Protein AF-A0A2D7H7M1-F1 (afdb_monomer_lite)

Structure (mmCIF, N/CA/C/O backbone):
data_AF-A0A2D7H7M1-F1
#
_entry.id   AF-A0A2D7H7M1-F1
#
loop_
_atom_site.group_PDB
_atom_site.id
_atom_site.type_symbol
_atom_site.label_atom_id
_atom_site.label_alt_id
_atom_site.label_comp_id
_atom_site.label_asym_id
_atom_site.label_entity_id
_atom_site.label_seq_id
_atom_site.pdbx_PDB_ins_code
_atom_site.Cartn_x
_atom_site.Cartn_y
_atom_site.Cartn_z
_atom_site.occupancy
_atom_site.B_iso_or_equiv
_atom_site.auth_seq_id
_atom_site.auth_comp_id
_atom_site.auth_asym_id
_atom_site.auth_atom_id
_atom_site.pdbx_PDB_model_num
ATOM 1 N N . MET A 1 1 ? 9.040 -22.137 15.506 1.00 62.59 1 MET A N 1
ATOM 2 C CA . MET A 1 1 ? 8.730 -22.657 14.155 1.00 62.59 1 MET A CA 1
ATOM 3 C C . MET A 1 1 ? 9.465 -21.779 13.147 1.00 62.59 1 MET A C 1
ATOM 5 O O . MET A 1 1 ? 9.230 -20.580 13.182 1.00 62.59 1 MET A O 1
ATOM 9 N N . LEU A 1 2 ? 10.394 -22.302 12.330 1.00 68.44 2 LEU A N 1
ATOM 10 C CA . LEU A 1 2 ? 11.031 -21.476 11.290 1.00 68.44 2 LEU A CA 1
ATOM 11 C C . LEU A 1 2 ? 10.052 -21.280 10.117 1.00 68.44 2 LEU A C 1
ATOM 13 O O . LEU A 1 2 ? 9.519 -22.282 9.629 1.00 68.44 2 LEU A O 1
ATOM 17 N N . PRO A 1 3 ? 9.805 -20.039 9.658 1.00 77.06 3 PRO A N 1
ATOM 18 C CA . PRO A 1 3 ? 8.967 -19.795 8.493 1.00 77.06 3 PRO A CA 1
ATOM 19 C C . PRO A 1 3 ? 9.596 -20.451 7.257 1.00 77.06 3 PRO A C 1
ATOM 21 O O . PRO A 1 3 ? 10.729 -20.159 6.876 1.00 77.06 3 PRO A O 1
ATOM 24 N N . ARG A 1 4 ? 8.866 -21.387 6.645 1.00 82.88 4 ARG A N 1
ATOM 25 C CA . ARG A 1 4 ? 9.298 -22.117 5.448 1.00 82.88 4 ARG A CA 1
ATOM 26 C C . ARG A 1 4 ? 8.900 -21.332 4.203 1.00 82.88 4 ARG A C 1
ATOM 28 O O . ARG A 1 4 ? 7.858 -21.596 3.611 1.00 82.88 4 ARG A O 1
ATOM 35 N N . PHE A 1 5 ? 9.718 -20.365 3.804 1.00 82.69 5 PHE A N 1
ATOM 36 C CA . PHE A 1 5 ? 9.539 -19.715 2.508 1.00 82.69 5 PHE A CA 1
ATOM 37 C C . PHE A 1 5 ? 10.025 -20.648 1.394 1.00 82.69 5 PHE A C 1
ATOM 39 O O . PHE A 1 5 ? 11.163 -21.113 1.405 1.00 82.69 5 PHE A O 1
ATOM 46 N N . SER A 1 6 ? 9.152 -20.948 0.430 1.00 89.81 6 SER A N 1
ATOM 47 C CA . SER A 1 6 ? 9.543 -21.692 -0.770 1.00 89.81 6 SER A CA 1
ATOM 48 C C . SER A 1 6 ? 10.424 -20.816 -1.661 1.00 89.81 6 SER A C 1
ATOM 50 O O . SER A 1 6 ? 10.149 -19.629 -1.828 1.00 89.81 6 SER A O 1
ATOM 52 N N . PHE A 1 7 ? 11.423 -21.404 -2.320 1.00 90.69 7 PHE A N 1
ATOM 53 C CA . PHE A 1 7 ? 12.223 -20.708 -3.335 1.00 90.69 7 PHE A CA 1
ATOM 54 C C . PHE A 1 7 ? 11.350 -20.056 -4.422 1.00 90.69 7 PHE A C 1
ATOM 56 O O . PHE A 1 7 ? 11.626 -18.949 -4.872 1.00 90.69 7 PHE A O 1
ATOM 63 N N . ARG A 1 8 ? 10.234 -20.703 -4.783 1.00 92.88 8 ARG A N 1
ATOM 64 C CA . ARG A 1 8 ? 9.269 -20.189 -5.769 1.00 92.88 8 ARG A CA 1
ATOM 65 C C . ARG A 1 8 ? 8.613 -18.888 -5.304 1.00 92.88 8 ARG A C 1
ATOM 67 O O . ARG A 1 8 ? 8.387 -17.998 -6.114 1.00 92.88 8 ARG A O 1
ATOM 74 N N . PHE A 1 9 ? 8.335 -18.780 -4.004 1.00 93.44 9 PHE A N 1
ATOM 75 C CA . PHE A 1 9 ? 7.781 -17.569 -3.405 1.00 93.44 9 PHE A CA 1
ATOM 76 C C . PHE A 1 9 ? 8.796 -16.428 -3.461 1.00 93.44 9 PHE A C 1
ATOM 78 O O . PHE A 1 9 ? 8.465 -15.349 -3.941 1.00 93.44 9 PHE A O 1
ATOM 85 N N . LEU A 1 10 ? 10.041 -16.687 -3.046 1.00 93.38 10 LEU A N 1
ATOM 86 C CA . LEU A 1 10 ? 11.098 -15.679 -3.083 1.00 93.38 10 LEU A CA 1
ATOM 87 C C . LEU A 1 10 ? 11.337 -15.181 -4.515 1.00 93.38 10 LEU A C 1
ATOM 89 O O . LEU A 1 10 ? 11.338 -13.978 -4.748 1.00 93.38 10 LEU A O 1
ATOM 93 N N . PHE A 1 11 ? 11.446 -16.101 -5.480 1.00 94.94 11 PHE A N 1
ATOM 94 C CA . PHE A 1 11 ? 11.589 -15.755 -6.892 1.00 94.94 11 PHE A CA 1
ATOM 95 C C . PHE A 1 11 ? 10.418 -14.905 -7.397 1.00 94.94 11 PHE A C 1
ATOM 97 O O . PHE A 1 11 ? 10.643 -13.884 -8.038 1.00 94.94 11 PHE A O 1
ATOM 104 N N . GLY A 1 12 ? 9.177 -15.289 -7.079 1.00 96.38 12 GLY A N 1
ATOM 105 C CA . GLY A 1 12 ? 7.990 -14.536 -7.481 1.00 96.38 12 GLY A CA 1
ATOM 106 C C . GLY A 1 12 ? 7.987 -13.109 -6.934 1.00 96.38 12 GLY A C 1
ATOM 107 O O . GLY A 1 12 ? 7.762 -12.165 -7.686 1.00 96.38 12 GLY A O 1
ATOM 108 N N . VAL A 1 13 ? 8.309 -12.939 -5.649 1.00 95.69 13 VAL A N 1
ATOM 109 C CA . VAL A 1 13 ? 8.402 -11.616 -5.016 1.00 95.69 13 VAL A CA 1
ATOM 110 C C . VAL A 1 13 ? 9.495 -10.777 -5.678 1.00 95.69 13 VAL A C 1
ATOM 112 O O . VAL A 1 13 ? 9.235 -9.652 -6.102 1.00 95.69 13 VAL A O 1
ATOM 115 N N . THR A 1 14 ? 10.702 -11.324 -5.827 1.00 96.31 14 THR A N 1
ATOM 116 C CA . THR A 1 14 ? 11.817 -10.613 -6.465 1.00 96.31 14 THR A CA 1
ATOM 117 C C . THR A 1 14 ? 11.501 -10.240 -7.911 1.00 96.31 14 THR A C 1
ATOM 119 O O . THR A 1 14 ? 11.795 -9.123 -8.326 1.00 96.31 14 THR A O 1
ATOM 122 N N . PHE A 1 15 ? 10.864 -11.132 -8.669 1.00 97.06 15 PHE A N 1
ATOM 123 C CA . PHE A 1 15 ? 10.475 -10.875 -10.052 1.00 97.06 15 PHE A CA 1
ATOM 124 C C . PHE A 1 15 ? 9.476 -9.717 -10.164 1.00 97.06 15 PHE A C 1
ATOM 126 O O . PHE A 1 15 ? 9.655 -8.831 -10.996 1.00 97.06 15 PHE A O 1
ATOM 133 N N . VAL A 1 16 ? 8.468 -9.668 -9.287 1.00 96.56 16 VAL A N 1
ATOM 134 C CA . VAL A 1 16 ? 7.508 -8.554 -9.244 1.00 96.56 16 VAL A CA 1
ATOM 135 C C . VAL A 1 16 ? 8.214 -7.230 -8.945 1.00 96.56 16 VAL A C 1
ATOM 137 O O . VAL A 1 16 ? 7.974 -6.240 -9.636 1.00 96.56 16 VAL A O 1
ATOM 140 N N . PHE A 1 17 ? 9.128 -7.201 -7.970 1.00 96.56 17 PHE A N 1
ATOM 141 C CA . PHE A 1 17 ? 9.901 -5.991 -7.673 1.00 96.56 17 PHE A CA 1
ATOM 142 C C . PHE A 1 17 ? 10.826 -5.580 -8.821 1.00 96.56 17 PHE A C 1
ATOM 144 O O . PHE A 1 17 ? 10.949 -4.388 -9.099 1.00 96.56 17 PHE A O 1
ATOM 151 N N . ALA A 1 18 ? 11.432 -6.540 -9.521 1.00 97.38 18 ALA A N 1
ATOM 152 C CA . ALA A 1 18 ? 12.248 -6.261 -10.697 1.00 97.38 18 ALA A CA 1
ATOM 153 C C . ALA A 1 18 ? 11.416 -5.629 -11.825 1.00 97.38 18 ALA A C 1
ATOM 155 O O . ALA A 1 18 ? 11.852 -4.649 -12.426 1.00 97.38 18 ALA A O 1
ATOM 156 N N . LEU A 1 19 ? 10.197 -6.127 -12.068 1.00 96.44 19 LEU A N 1
ATOM 157 C CA . LEU A 1 19 ? 9.273 -5.538 -13.042 1.00 96.44 19 LEU A CA 1
ATOM 158 C C . LEU A 1 19 ? 8.862 -4.114 -12.662 1.00 96.44 19 LEU A C 1
ATOM 160 O O . LEU A 1 19 ? 8.878 -3.226 -13.512 1.00 96.44 19 LEU A O 1
ATOM 164 N N . LEU A 1 20 ? 8.537 -3.876 -11.389 1.00 95.19 20 LEU A N 1
ATOM 165 C CA . LEU A 1 20 ? 8.228 -2.531 -10.902 1.00 95.19 20 LEU A CA 1
ATOM 166 C C . LEU A 1 20 ? 9.423 -1.587 -11.074 1.00 95.19 20 LEU A C 1
ATOM 168 O O . LEU A 1 20 ? 9.252 -0.481 -11.581 1.00 95.19 20 LEU A O 1
ATOM 172 N N . GLY A 1 21 ? 10.632 -2.033 -10.722 1.00 95.94 21 GLY A N 1
ATOM 173 C CA . GLY A 1 21 ? 11.861 -1.262 -10.915 1.00 95.94 21 GLY A CA 1
ATOM 174 C C . GLY A 1 21 ? 12.115 -0.921 -12.385 1.00 95.94 21 GLY A C 1
ATOM 175 O O . GLY A 1 21 ? 12.387 0.233 -12.712 1.00 95.94 21 GLY A O 1
ATOM 176 N N . ALA A 1 22 ? 11.938 -1.893 -13.284 1.00 96.19 22 ALA A N 1
ATOM 177 C CA . ALA A 1 22 ? 12.048 -1.675 -14.723 1.00 96.19 22 ALA A CA 1
ATOM 178 C C . ALA A 1 22 ? 11.006 -0.664 -15.235 1.00 96.19 22 ALA A C 1
ATOM 180 O O . ALA A 1 22 ? 11.326 0.194 -16.056 1.00 96.19 22 ALA A O 1
ATOM 181 N N . MET A 1 23 ? 9.773 -0.714 -14.721 1.00 95.50 23 MET A N 1
ATOM 182 C CA . MET A 1 23 ? 8.711 0.221 -15.097 1.00 95.50 23 MET A CA 1
ATOM 183 C C . MET A 1 23 ? 8.998 1.645 -14.607 1.00 95.50 23 MET A C 1
ATOM 185 O O . MET A 1 23 ? 8.797 2.603 -15.350 1.00 95.50 23 MET A O 1
ATOM 189 N N . VAL A 1 24 ? 9.534 1.791 -13.392 1.00 96.44 24 VAL A N 1
ATOM 190 C CA . VAL A 1 24 ? 10.016 3.076 -12.860 1.00 96.44 24 VAL A CA 1
ATOM 191 C C . VAL A 1 24 ? 11.141 3.634 -13.726 1.00 96.44 24 VAL A C 1
ATOM 193 O O . VAL A 1 24 ? 11.098 4.800 -14.113 1.00 96.44 24 VAL A O 1
ATOM 196 N N . GLN A 1 25 ? 12.114 2.806 -14.104 1.00 97.38 25 GLN A N 1
ATOM 1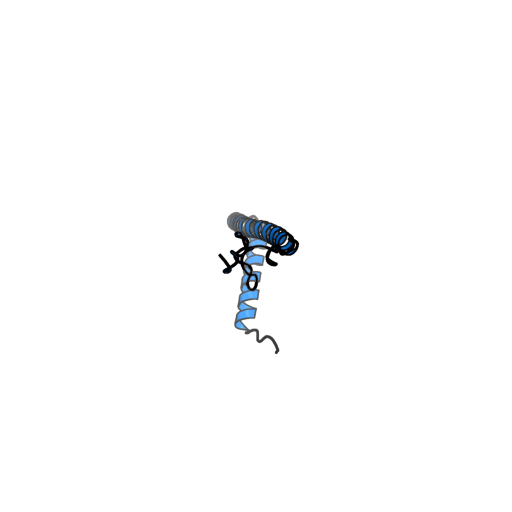97 C CA . GLN A 1 25 ? 13.196 3.232 -14.988 1.00 97.38 25 GLN A CA 1
ATOM 198 C C . GLN A 1 25 ? 12.682 3.656 -16.373 1.00 97.38 25 GLN A C 1
ATOM 200 O O . GLN A 1 25 ? 13.118 4.677 -16.903 1.00 97.38 25 GLN A O 1
ATOM 205 N N . ALA A 1 26 ? 11.716 2.929 -16.944 1.00 96.12 26 ALA A N 1
ATOM 206 C CA . ALA A 1 26 ? 11.069 3.315 -18.196 1.00 96.12 26 ALA A CA 1
ATOM 207 C C . ALA A 1 26 ? 10.310 4.648 -18.065 1.00 96.12 26 ALA A C 1
ATOM 209 O O . ALA A 1 26 ? 10.365 5.491 -18.958 1.00 96.12 26 ALA A O 1
ATOM 210 N N . ALA A 1 27 ? 9.650 4.896 -16.937 1.00 95.81 27 ALA A N 1
ATOM 211 C CA . ALA A 1 27 ? 9.002 6.178 -16.695 1.00 95.81 27 ALA A CA 1
ATOM 212 C C . ALA A 1 27 ? 10.013 7.336 -16.634 1.00 95.81 27 ALA A C 1
ATOM 214 O O . ALA A 1 27 ? 9.781 8.370 -17.257 1.00 95.81 27 ALA A O 1
ATOM 215 N N . TYR A 1 28 ? 11.164 7.145 -15.976 1.00 95.56 28 TYR A N 1
ATOM 216 C CA . TYR A 1 28 ? 12.252 8.133 -15.977 1.00 95.56 28 TYR A CA 1
ATOM 217 C C . TYR A 1 28 ? 12.829 8.390 -17.372 1.00 95.56 28 TYR A C 1
ATOM 219 O O . TYR A 1 28 ? 13.217 9.515 -17.674 1.00 95.56 28 TYR A O 1
ATOM 227 N N . ALA A 1 29 ? 12.846 7.376 -18.236 1.00 96.31 29 ALA A N 1
ATOM 228 C CA . ALA A 1 29 ? 13.242 7.519 -19.635 1.00 96.31 29 ALA A CA 1
ATOM 229 C C . ALA A 1 29 ? 12.167 8.195 -20.518 1.00 96.31 29 ALA A C 1
ATOM 231 O O . ALA A 1 29 ? 12.386 8.369 -21.714 1.00 96.31 29 ALA A O 1
ATOM 232 N N . GLY A 1 30 ? 11.018 8.587 -19.954 1.00 94.19 30 GLY A N 1
ATOM 233 C CA . GLY A 1 30 ? 9.975 9.344 -20.650 1.00 94.19 30 GLY A CA 1
ATOM 234 C C . GLY A 1 30 ? 8.935 8.493 -21.382 1.00 94.19 30 GLY A C 1
ATOM 235 O O . GLY A 1 30 ? 8.123 9.033 -22.134 1.00 94.19 30 GLY A O 1
ATOM 236 N N . TYR A 1 31 ? 8.911 7.173 -21.172 1.00 96.50 31 TYR A N 1
ATOM 237 C CA . TYR A 1 31 ? 7.891 6.317 -21.779 1.00 96.50 31 TYR A CA 1
ATOM 238 C C . TYR A 1 31 ? 6.514 6.599 -21.161 1.00 96.50 31 TYR A C 1
ATOM 240 O O . TYR A 1 31 ? 6.237 6.226 -20.020 1.00 96.50 31 TYR A O 1
ATOM 248 N N . ILE A 1 32 ? 5.626 7.215 -21.948 1.00 95.69 32 ILE A N 1
ATOM 249 C CA . ILE A 1 32 ? 4.298 7.675 -21.502 1.00 95.69 32 ILE A CA 1
ATOM 250 C C . ILE A 1 32 ? 3.483 6.537 -20.879 1.00 95.69 32 ILE A C 1
ATOM 252 O O . ILE A 1 32 ? 2.907 6.711 -19.811 1.00 95.69 32 ILE A O 1
ATOM 256 N N . ILE A 1 33 ? 3.490 5.351 -21.493 1.00 95.19 33 ILE A N 1
ATOM 257 C CA . ILE A 1 33 ? 2.743 4.185 -20.995 1.00 95.19 33 ILE A CA 1
ATOM 258 C C . ILE A 1 33 ? 3.200 3.797 -19.579 1.00 95.19 33 ILE A C 1
ATOM 260 O O . ILE A 1 33 ? 2.367 3.528 -18.714 1.00 95.19 33 ILE A O 1
ATOM 264 N N . ALA A 1 34 ? 4.511 3.807 -19.319 1.00 94.06 34 ALA A N 1
ATOM 265 C CA . ALA A 1 34 ? 5.055 3.472 -18.005 1.00 94.06 34 ALA A CA 1
ATOM 266 C C . ALA A 1 34 ? 4.650 4.511 -16.948 1.00 94.06 34 ALA A C 1
ATOM 268 O O . ALA A 1 34 ? 4.237 4.142 -15.849 1.00 94.06 34 ALA A O 1
ATOM 269 N N . ILE A 1 35 ? 4.691 5.800 -17.303 1.00 96.38 35 ILE A N 1
ATOM 270 C CA . ILE A 1 35 ? 4.243 6.898 -16.435 1.00 96.38 35 ILE A CA 1
ATOM 271 C C . ILE A 1 35 ? 2.756 6.739 -16.097 1.00 96.38 35 ILE A C 1
ATOM 273 O O . ILE A 1 35 ? 2.381 6.800 -14.927 1.00 96.38 35 ILE A O 1
ATOM 277 N N . SER A 1 36 ? 1.905 6.497 -17.100 1.00 96.88 36 SER A N 1
ATOM 278 C CA . SER A 1 36 ? 0.462 6.330 -16.904 1.00 96.88 36 SER A CA 1
ATOM 279 C C . SER A 1 36 ? 0.136 5.143 -15.998 1.00 96.88 36 SER A C 1
ATOM 281 O O . SER A 1 36 ? -0.684 5.276 -15.090 1.00 96.88 36 SER A O 1
ATOM 283 N N . LEU A 1 37 ? 0.802 4.001 -16.195 1.00 96.00 37 LEU A N 1
ATOM 284 C CA . LEU A 1 37 ? 0.606 2.821 -15.353 1.00 96.00 37 LEU A CA 1
ATOM 285 C C . LEU A 1 37 ? 1.064 3.062 -13.908 1.00 96.00 37 LEU A C 1
ATOM 287 O O . LEU A 1 37 ? 0.361 2.667 -12.979 1.00 96.00 37 LEU A O 1
ATOM 291 N N . LEU A 1 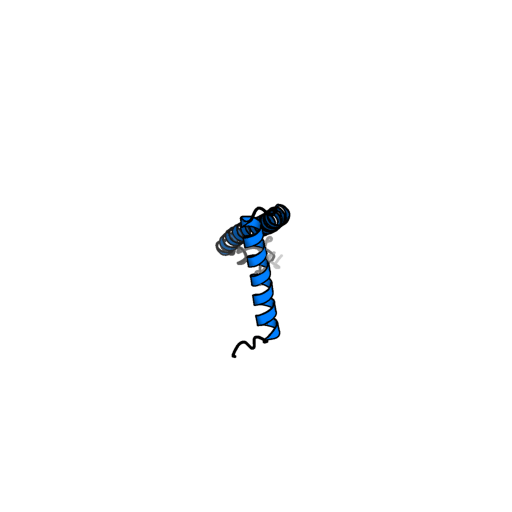38 ? 2.197 3.741 -13.697 1.00 96.38 38 LEU A N 1
ATOM 292 C CA . LEU A 1 38 ? 2.658 4.096 -12.350 1.00 96.38 38 LEU A CA 1
ATOM 293 C C . LEU A 1 38 ? 1.708 5.071 -11.659 1.00 96.38 38 LEU A C 1
ATOM 295 O O . LEU A 1 38 ? 1.420 4.891 -10.480 1.00 96.38 38 LEU A O 1
ATOM 299 N N . MET A 1 39 ? 1.185 6.064 -12.380 1.00 96.75 39 MET A N 1
ATOM 300 C CA . MET A 1 39 ? 0.201 7.003 -11.835 1.00 96.75 39 MET A CA 1
ATOM 301 C C . MET A 1 39 ? -1.108 6.305 -11.463 1.00 96.75 39 MET A C 1
ATOM 303 O O . MET A 1 39 ? -1.660 6.575 -10.400 1.00 96.75 39 MET A O 1
ATOM 307 N N . MET A 1 40 ? -1.583 5.374 -12.295 1.00 97.31 40 MET A N 1
ATOM 308 C CA . MET A 1 40 ? -2.770 4.569 -11.999 1.00 97.31 40 MET A CA 1
ATOM 309 C C . MET A 1 40 ? -2.562 3.684 -10.763 1.00 97.31 40 MET A C 1
ATOM 311 O O . MET 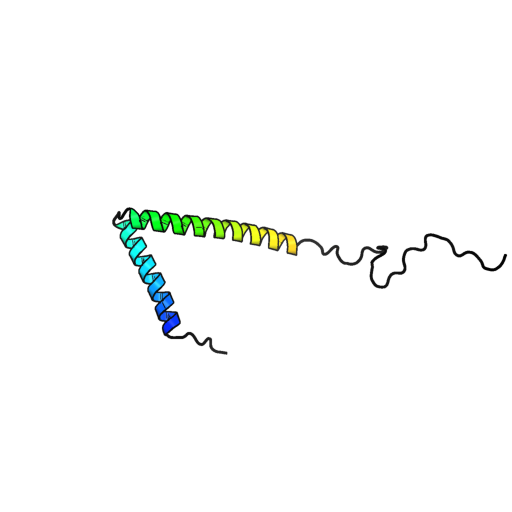A 1 40 ? -3.398 3.667 -9.865 1.00 97.31 40 MET A O 1
ATOM 315 N N . LEU A 1 41 ? -1.442 2.959 -10.685 1.00 95.94 41 LEU A N 1
ATOM 316 C CA . LEU A 1 41 ? -1.137 2.113 -9.527 1.00 95.94 41 LEU A CA 1
ATOM 317 C C . LEU A 1 41 ? -0.946 2.949 -8.257 1.00 95.94 41 LEU A C 1
ATOM 319 O O . LEU A 1 41 ? -1.464 2.596 -7.199 1.00 95.94 41 LEU A O 1
ATOM 323 N N . GLY A 1 42 ? -0.237 4.072 -8.372 1.00 96.56 42 GLY A N 1
ATOM 324 C CA . GLY A 1 42 ? -0.002 5.010 -7.283 1.00 96.56 42 GLY A CA 1
ATOM 325 C C . GLY A 1 42 ? -1.293 5.627 -6.753 1.00 96.56 42 GLY A C 1
ATOM 326 O O . GLY A 1 42 ? -1.467 5.702 -5.537 1.00 96.56 42 GLY A O 1
ATOM 327 N N . SER A 1 43 ? -2.227 6.019 -7.624 1.00 97.75 43 SER A N 1
ATOM 328 C CA . SER A 1 43 ? -3.511 6.597 -7.207 1.00 97.75 43 SER A CA 1
ATOM 329 C C . SER A 1 43 ? -4.401 5.576 -6.498 1.00 97.75 43 SER A C 1
ATOM 331 O O . SER A 1 43 ? -4.926 5.873 -5.424 1.00 97.75 43 SER A O 1
ATOM 333 N N . VAL A 1 44 ? -4.498 4.351 -7.025 1.00 98.00 44 VAL A N 1
ATOM 334 C CA . VAL A 1 44 ? -5.235 3.250 -6.386 1.00 98.00 44 VAL A CA 1
ATOM 335 C C . VAL A 1 44 ? -4.636 2.924 -5.018 1.00 98.00 44 VAL A C 1
ATOM 337 O O . VAL A 1 44 ? -5.362 2.858 -4.027 1.00 98.00 44 VAL A O 1
ATOM 340 N N . LEU A 1 45 ? -3.310 2.777 -4.934 1.00 97.62 45 LEU A N 1
ATOM 341 C CA . LEU A 1 45 ? -2.626 2.514 -3.667 1.00 97.62 45 LEU A CA 1
ATOM 342 C C . LEU A 1 45 ? -2.854 3.647 -2.658 1.00 97.62 45 LEU A C 1
ATOM 344 O O . LEU A 1 45 ? 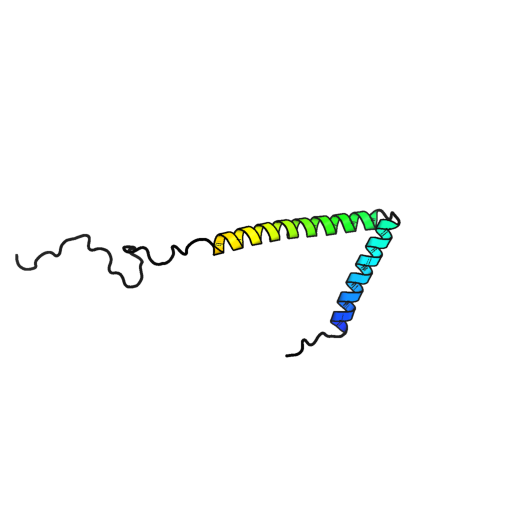-3.126 3.381 -1.490 1.00 97.62 45 LEU A O 1
ATOM 348 N N . SER A 1 46 ? -2.789 4.901 -3.111 1.00 98.06 46 SER A N 1
ATOM 349 C CA . SER A 1 46 ? -2.999 6.077 -2.260 1.00 98.06 46 SER A CA 1
ATOM 350 C C . SER A 1 46 ? -4.423 6.132 -1.714 1.00 98.06 46 SER A C 1
ATOM 352 O O . SER A 1 46 ? -4.610 6.422 -0.536 1.00 98.06 46 SER A O 1
ATOM 354 N N . PHE A 1 47 ? -5.427 5.800 -2.531 1.00 98.25 47 PHE A N 1
ATOM 355 C CA . PHE A 1 47 ? -6.820 5.719 -2.093 1.00 98.25 47 PHE A CA 1
ATOM 356 C C . PHE A 1 47 ? -6.995 4.711 -0.949 1.00 98.25 47 PHE A C 1
ATOM 358 O O . PHE A 1 47 ? -7.551 5.051 0.099 1.00 98.25 47 PHE A O 1
ATOM 365 N N . PHE A 1 48 ? -6.465 3.494 -1.109 1.00 98.12 48 PHE A N 1
ATOM 366 C CA . PHE A 1 48 ? -6.521 2.480 -0.056 1.00 98.12 48 PHE A CA 1
ATOM 367 C C . PHE A 1 48 ? -5.718 2.874 1.180 1.00 98.12 48 PHE A C 1
ATOM 369 O O . PHE A 1 48 ? -6.183 2.645 2.293 1.00 98.12 48 PHE A O 1
ATOM 376 N N . LEU A 1 49 ? -4.547 3.491 1.006 1.00 98.38 49 LEU A N 1
ATOM 377 C CA . LEU A 1 49 ? -3.727 3.958 2.118 1.00 98.38 49 LEU A CA 1
ATOM 378 C C . LEU A 1 49 ? -4.478 5.001 2.951 1.00 98.38 49 LEU A C 1
ATOM 380 O O . LEU A 1 49 ? -4.570 4.859 4.166 1.00 98.38 49 LEU A O 1
ATOM 384 N N . VAL A 1 50 ? -5.070 6.009 2.308 1.00 98.44 50 VAL A N 1
ATOM 385 C CA . VAL A 1 50 ? -5.865 7.041 2.988 1.00 98.44 50 VAL A CA 1
ATOM 386 C C . VAL A 1 50 ? -7.066 6.418 3.700 1.00 98.44 50 VAL A C 1
ATOM 388 O O . VAL A 1 50 ? -7.281 6.686 4.882 1.00 98.44 50 VAL A O 1
ATOM 391 N N . GLY A 1 51 ? -7.813 5.539 3.024 1.00 98.25 51 GLY A N 1
ATOM 392 C CA . GLY A 1 51 ? -8.937 4.824 3.631 1.00 98.25 51 GLY A CA 1
ATOM 393 C C . GLY A 1 51 ? -8.524 3.979 4.841 1.00 98.25 51 GLY A C 1
ATOM 394 O O . GLY A 1 51 ? -9.195 4.002 5.871 1.00 98.25 51 GLY A O 1
ATOM 395 N N . TYR A 1 52 ? -7.386 3.289 4.754 1.00 98.12 52 TYR A N 1
ATOM 396 C CA . TYR A 1 52 ? -6.826 2.501 5.848 1.00 98.12 52 TYR A CA 1
ATOM 397 C C . TYR A 1 52 ? -6.414 3.373 7.040 1.00 98.12 52 TYR A C 1
ATOM 399 O O . TYR A 1 52 ? -6.701 3.019 8.182 1.00 98.12 52 TYR A O 1
ATOM 407 N N . LEU A 1 53 ? -5.808 4.539 6.802 1.00 98.44 53 LEU A N 1
ATOM 408 C CA . LEU A 1 53 ? -5.478 5.486 7.870 1.00 98.44 53 LEU A CA 1
ATOM 409 C C . LEU A 1 5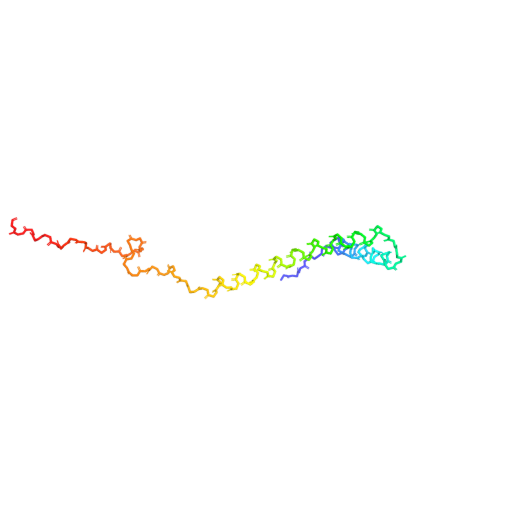3 ? -6.740 6.006 8.569 1.00 98.44 53 LEU A C 1
ATOM 411 O O . LEU A 1 53 ? -6.788 6.023 9.798 1.00 98.44 53 LEU A O 1
ATOM 415 N N . PHE A 1 54 ? -7.784 6.364 7.816 1.00 98.12 54 PHE A N 1
ATOM 416 C CA . PHE A 1 54 ? -9.073 6.741 8.404 1.00 98.12 54 PHE A CA 1
ATOM 417 C C . PHE A 1 54 ? -9.689 5.604 9.216 1.00 98.12 54 PHE A C 1
ATOM 419 O O . PHE A 1 54 ? -10.171 5.835 10.325 1.00 98.12 54 PHE A O 1
ATOM 426 N N . PHE A 1 55 ? -9.643 4.377 8.696 1.00 97.88 55 PHE A N 1
ATOM 427 C CA . PHE A 1 55 ? -10.097 3.200 9.424 1.00 97.88 55 PHE A CA 1
ATOM 428 C C . PHE A 1 55 ? -9.335 3.025 10.742 1.00 97.88 55 PHE A C 1
ATOM 430 O O . PHE A 1 55 ? -9.972 2.847 11.775 1.00 97.88 55 PHE A O 1
ATOM 437 N N . LEU A 1 56 ? -8.003 3.138 10.739 1.00 97.81 56 LEU A N 1
ATOM 438 C CA . LEU A 1 56 ? -7.197 3.044 11.959 1.00 97.81 56 LEU A CA 1
ATOM 439 C C . LEU A 1 56 ? -7.579 4.112 12.985 1.00 97.81 56 LEU A C 1
ATOM 441 O O . LEU A 1 56 ? -7.721 3.794 14.163 1.00 97.81 56 LEU A O 1
ATOM 445 N N . VAL A 1 57 ? -7.798 5.357 12.550 1.00 97.25 57 VAL A N 1
ATOM 446 C CA . VAL A 1 57 ? -8.261 6.435 13.437 1.00 97.25 57 VAL A CA 1
ATOM 447 C C . VAL A 1 57 ? -9.608 6.075 14.064 1.00 97.25 57 VAL A C 1
ATOM 449 O O . VAL A 1 57 ? -9.755 6.152 15.283 1.00 97.25 57 VAL A O 1
ATOM 452 N N . GLN A 1 58 ? -10.580 5.635 13.262 1.00 95.88 58 GLN A N 1
ATOM 453 C CA . GLN A 1 58 ? -11.900 5.251 13.770 1.00 95.88 58 GLN A CA 1
ATOM 454 C C . GLN A 1 58 ? -11.834 4.034 14.692 1.00 95.88 58 GLN A C 1
ATOM 456 O O . GLN A 1 58 ? -12.517 3.991 15.712 1.00 95.88 58 GLN A O 1
ATOM 461 N N . TRP A 1 59 ? -10.984 3.064 14.369 1.00 95.50 59 TRP A N 1
ATOM 462 C CA . TRP A 1 59 ? -10.776 1.870 15.173 1.00 95.50 59 TRP A CA 1
ATOM 463 C C . TRP A 1 59 ? -10.187 2.204 16.548 1.00 95.50 59 TRP A C 1
ATOM 465 O O . TRP A 1 59 ? -10.693 1.726 17.563 1.00 95.50 59 TRP A O 1
ATOM 475 N N . ILE A 1 60 ? -9.192 3.095 16.602 1.00 95.69 60 ILE A N 1
ATOM 476 C CA . ILE A 1 60 ? -8.635 3.604 17.862 1.00 95.69 60 ILE A CA 1
ATOM 477 C C . ILE A 1 60 ? -9.722 4.321 18.670 1.00 95.69 60 ILE A C 1
ATOM 479 O O . ILE A 1 60 ? -9.900 4.035 19.852 1.00 95.69 60 ILE A O 1
ATOM 483 N N . MET A 1 61 ? -10.495 5.209 18.038 1.00 93.06 61 MET A N 1
ATOM 484 C CA . MET A 1 61 ? -11.572 5.939 18.717 1.00 93.06 61 MET A CA 1
ATOM 485 C C . MET A 1 61 ? -12.672 5.009 19.245 1.00 93.06 61 MET A C 1
ATOM 487 O O . MET A 1 61 ? -13.185 5.220 20.343 1.00 93.06 61 MET A O 1
ATOM 491 N N . ALA A 1 62 ? -13.013 3.955 18.502 1.00 89.38 62 ALA A N 1
ATOM 492 C CA . ALA A 1 62 ? -13.950 2.932 18.947 1.00 89.38 62 ALA A CA 1
ATOM 493 C C . ALA A 1 62 ? -13.411 2.149 20.155 1.00 89.38 62 ALA A C 1
ATOM 495 O O . ALA A 1 62 ? -14.169 1.875 21.081 1.00 89.38 62 ALA A O 1
ATOM 496 N N . GLY A 1 63 ? -12.110 1.846 20.183 1.00 88.31 63 GLY A N 1
ATOM 497 C CA . GLY A 1 63 ? -11.461 1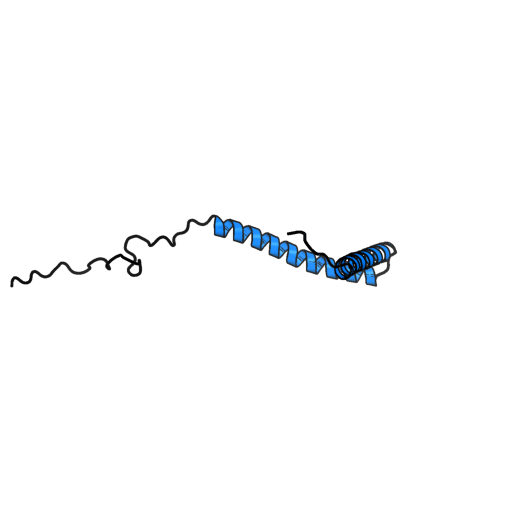.201 21.328 1.00 88.31 63 GLY A CA 1
ATOM 498 C C . GLY A 1 63 ? -11.397 2.080 22.582 1.00 88.31 63 GLY A C 1
ATOM 499 O O . GLY A 1 63 ? -11.432 1.560 23.694 1.00 88.31 63 GLY A O 1
ATOM 500 N N . LEU A 1 64 ? -11.343 3.406 22.420 1.00 87.75 64 LEU A N 1
ATOM 501 C CA . LEU A 1 64 ? -11.354 4.368 23.528 1.00 87.75 64 LEU A CA 1
ATOM 502 C C . LEU A 1 64 ? -12.755 4.636 24.090 1.00 87.75 64 LEU A C 1
ATOM 504 O O . LEU A 1 64 ? -12.879 5.226 25.166 1.00 87.75 64 LEU A O 1
ATOM 508 N N . ARG A 1 65 ? -13.820 4.239 23.383 1.00 80.62 65 ARG A N 1
ATOM 509 C CA . ARG A 1 65 ? -15.187 4.424 23.873 1.00 80.62 65 ARG A CA 1
ATOM 510 C C . ARG A 1 65 ? -15.390 3.560 25.123 1.00 80.62 65 ARG A C 1
ATOM 512 O O . ARG A 1 65 ? -15.209 2.345 25.048 1.00 80.62 65 ARG A O 1
ATOM 519 N N . PRO A 1 66 ? -15.805 4.147 26.262 1.00 72.06 66 PRO A N 1
ATOM 520 C CA . PRO A 1 66 ? -16.170 3.367 27.433 1.00 72.06 66 PRO A CA 1
ATOM 521 C C . PRO A 1 66 ? -17.240 2.349 27.050 1.00 72.06 66 PRO A C 1
ATOM 523 O O . PRO A 1 66 ? -18.237 2.704 26.414 1.00 72.06 66 PRO A O 1
ATOM 526 N N . ARG A 1 67 ? -17.024 1.089 27.428 1.00 66.50 67 ARG A N 1
ATOM 527 C CA . ARG A 1 67 ? -17.955 -0.011 27.181 1.00 66.50 67 ARG A CA 1
ATOM 528 C C . ARG A 1 67 ? -19.222 0.236 28.008 1.00 66.50 67 ARG A C 1
ATOM 530 O O . ARG A 1 67 ? -19.271 -0.103 29.185 1.00 66.50 67 ARG A O 1
ATOM 537 N N . ARG A 1 68 ? -20.222 0.890 27.410 1.00 61.53 68 ARG A N 1
ATOM 538 C CA . ARG A 1 68 ? -21.541 1.133 28.031 1.00 61.53 68 ARG A CA 1
ATOM 539 C C . ARG A 1 68 ? -22.404 -0.132 28.089 1.00 61.53 68 ARG A C 1
ATOM 541 O O . ARG A 1 68 ? -23.488 -0.104 28.646 1.00 61.53 68 ARG A O 1
ATOM 548 N N . ASP A 1 69 ? -21.892 -1.235 27.552 1.00 58.00 69 ASP A N 1
ATOM 549 C CA . ASP A 1 69 ? -22.548 -2.542 27.489 1.00 58.00 69 ASP A CA 1
ATOM 550 C C . ASP A 1 69 ? -22.496 -3.304 28.829 1.00 58.00 69 ASP A C 1
ATOM 552 O O . ASP A 1 69 ? -23.008 -4.416 28.935 1.00 58.00 69 ASP A O 1
ATOM 556 N N . LEU A 1 70 ? -21.866 -2.736 29.863 1.00 57.84 70 LEU A N 1
ATOM 557 C CA . LEU A 1 70 ? -22.058 -3.201 31.233 1.00 57.84 70 LEU A CA 1
ATOM 558 C C . LEU A 1 70 ? -23.470 -2.789 31.644 1.00 57.84 70 LEU A C 1
ATOM 560 O O . LEU A 1 70 ? -23.685 -1.619 31.946 1.00 57.84 70 LEU A O 1
ATOM 564 N N . ALA A 1 71 ? -24.396 -3.751 31.561 1.00 56.69 71 ALA A N 1
ATOM 565 C CA . ALA A 1 71 ? -25.801 -3.677 31.950 1.00 56.69 71 ALA A CA 1
ATOM 566 C C . ALA A 1 71 ? -26.117 -2.455 32.823 1.00 56.69 71 ALA A C 1
ATOM 568 O O . ALA A 1 71 ? -25.729 -2.394 33.992 1.00 56.69 71 ALA A O 1
ATOM 569 N N . GLU A 1 72 ? -26.800 -1.473 32.232 1.00 61.22 72 GLU A N 1
ATOM 570 C CA . GLU A 1 72 ? -27.307 -0.321 32.970 1.00 61.22 72 GLU A CA 1
ATOM 571 C C . GLU A 1 72 ? -28.144 -0.850 34.148 1.00 61.22 72 GLU A C 1
ATOM 573 O O . GLU A 1 72 ? -29.061 -1.649 33.913 1.00 61.22 72 GLU A O 1
ATOM 578 N N . PRO A 1 73 ? -27.829 -0.486 35.405 1.00 58.06 73 PRO A N 1
ATOM 579 C CA . PRO A 1 73 ? -28.582 -0.963 36.557 1.00 58.06 73 PRO A CA 1
ATOM 580 C C . PRO A 1 73 ? -30.058 -0.583 36.390 1.00 58.06 73 PRO A C 1
ATOM 582 O O . PRO A 1 73 ? -30.387 0.601 36.356 1.00 58.06 73 PRO A O 1
ATOM 585 N N . GLY A 1 74 ? -30.940 -1.580 36.259 1.00 58.94 74 GLY A N 1
ATOM 586 C CA . GLY A 1 74 ? -32.369 -1.369 35.995 1.00 58.94 74 GLY A CA 1
ATOM 587 C C . GLY A 1 74 ? -32.824 -1.604 34.549 1.00 58.94 74 GLY A C 1
ATOM 588 O O . GLY A 1 74 ? -34.003 -1.403 34.257 1.00 58.94 74 GLY A O 1
ATOM 589 N N . SER A 1 75 ? -31.944 -2.056 33.647 1.00 68.50 75 SER A N 1
ATOM 590 C CA . SER A 1 75 ? -32.366 -2.535 32.326 1.00 68.50 75 SER A CA 1
ATOM 591 C C . SER A 1 75 ? -33.240 -3.795 32.460 1.00 68.50 75 SER A C 1
ATOM 593 O O . SER A 1 75 ? -32.819 -4.761 33.100 1.00 68.50 75 SER A O 1
ATOM 595 N N . PRO A 1 76 ? -34.423 -3.852 31.818 1.00 65.25 76 PRO A N 1
ATOM 596 C CA . PRO A 1 76 ? -35.310 -5.020 31.855 1.00 65.25 76 PRO A CA 1
ATOM 597 C C . PRO A 1 76 ? -34.741 -6.245 31.117 1.00 65.25 76 PRO A C 1
ATOM 599 O O . PRO A 1 76 ? -35.350 -7.311 31.148 1.00 65.25 76 PRO A O 1
ATOM 602 N N . PHE A 1 77 ? -33.592 -6.090 30.451 1.00 63.44 77 PHE A N 1
ATOM 603 C CA . PHE A 1 77 ? -32.867 -7.141 29.732 1.00 63.44 77 PHE A CA 1
ATOM 604 C C . PHE A 1 77 ? -31.482 -7.421 30.340 1.00 63.44 77 PHE A C 1
ATOM 606 O O . PHE A 1 77 ? -30.651 -8.059 29.698 1.00 63.44 77 PHE A O 1
ATOM 613 N N . ALA A 1 78 ? -31.193 -6.907 31.541 1.00 67.06 78 ALA A N 1
ATOM 614 C CA . ALA A 1 78 ? -29.964 -7.229 32.255 1.00 67.06 78 ALA A CA 1
ATOM 615 C C . ALA A 1 78 ? -30.036 -8.662 32.808 1.00 67.06 78 ALA A C 1
ATOM 617 O O . ALA A 1 78 ? -30.869 -8.962 33.667 1.00 67.06 78 ALA A O 1
ATOM 618 N N . ASP A 1 79 ? -29.151 -9.540 32.330 1.00 63.88 79 ASP A N 1
ATOM 619 C CA . ASP A 1 79 ? -29.058 -10.921 32.809 1.00 63.88 79 ASP A CA 1
ATOM 620 C C . ASP A 1 79 ? -28.858 -10.949 34.334 1.00 63.88 79 ASP A C 1
ATOM 622 O O . ASP A 1 79 ? -27.896 -10.397 34.870 1.00 63.88 79 ASP A O 1
ATOM 626 N N . GLY A 1 80 ? -29.786 -11.592 35.047 1.00 65.81 80 GLY A N 1
ATOM 627 C CA . GLY A 1 80 ? -29.731 -11.747 36.504 1.00 65.81 80 GLY A CA 1
ATOM 628 C C . GLY A 1 80 ? -30.370 -10.623 37.329 1.00 65.81 80 GLY A C 1
ATOM 629 O O . GLY A 1 80 ? -30.376 -10.732 38.555 1.00 65.81 80 GLY A O 1
ATOM 630 N N . GLN A 1 81 ? -30.949 -9.585 36.713 1.00 62.38 81 GLN A N 1
ATOM 631 C CA . GLN A 1 81 ? -31.825 -8.636 37.413 1.00 62.38 81 GLN A CA 1
ATOM 632 C C . GLN A 1 81 ? -33.299 -8.959 37.144 1.00 62.38 81 GLN A C 1
ATOM 634 O O . GLN A 1 81 ? -33.732 -9.082 36.001 1.00 62.38 81 GLN A O 1
ATOM 639 N N . LEU A 1 82 ? -34.089 -9.088 38.216 1.00 63.66 82 LEU A N 1
ATOM 640 C CA . LEU A 1 82 ? -35.547 -9.091 38.099 1.00 63.66 82 LEU A CA 1
ATOM 641 C C . LEU A 1 82 ? -35.997 -7.704 37.611 1.00 63.66 82 LEU A C 1
ATOM 643 O O . LEU A 1 82 ? -35.442 -6.704 38.082 1.00 63.66 82 LEU A O 1
ATOM 647 N N . PRO A 1 83 ? -36.988 -7.618 36.703 1.00 68.31 83 PRO A N 1
ATOM 648 C CA . PRO A 1 83 ? -37.536 -6.339 36.276 1.00 68.31 83 PRO A CA 1
ATOM 649 C C . PRO A 1 83 ? -37.936 -5.508 37.501 1.00 68.31 83 PRO A C 1
ATOM 651 O O . PRO A 1 83 ? -38.487 -6.076 38.453 1.00 68.31 83 PRO A O 1
ATOM 654 N N . PRO A 1 84 ? -37.680 -4.188 37.508 1.00 71.31 84 PRO A N 1
ATOM 655 C CA . PRO A 1 84 ? -38.086 -3.338 38.618 1.00 71.31 84 PRO A CA 1
ATOM 656 C C . PRO A 1 84 ? -39.587 -3.509 38.867 1.00 71.31 84 PRO A C 1
ATOM 658 O O . PRO A 1 84 ? -40.404 -3.400 37.952 1.00 71.31 84 PRO A O 1
ATOM 661 N N . GLN A 1 85 ? -39.941 -3.841 40.108 1.00 70.50 85 GLN A N 1
ATOM 662 C CA . GLN A 1 85 ? -41.309 -4.159 40.490 1.00 70.50 85 GLN A CA 1
ATOM 663 C C . GLN A 1 85 ? -42.188 -2.901 40.379 1.00 70.50 85 GLN A C 1
ATOM 665 O O . GLN A 1 85 ? -42.082 -1.984 41.187 1.00 70.50 85 GLN A O 1
ATOM 670 N N . ILE A 1 86 ? -43.050 -2.859 39.356 1.00 72.69 86 ILE A N 1
ATOM 671 C CA . ILE A 1 86 ? -43.940 -1.718 39.058 1.00 72.69 86 ILE A CA 1
ATOM 672 C C . ILE A 1 86 ? -45.115 -1.654 40.044 1.00 72.69 86 ILE A C 1
ATOM 674 O O . ILE A 1 86 ? -45.637 -0.578 40.333 1.00 72.69 86 ILE A O 1
ATOM 678 N N . LEU A 1 87 ? -45.541 -2.808 40.561 1.00 75.62 87 LEU A N 1
ATOM 679 C CA . LEU A 1 87 ? -46.706 -2.928 41.430 1.00 75.62 87 LEU A CA 1
ATOM 680 C C . LEU A 1 87 ? -46.277 -3.338 42.841 1.00 75.62 87 LEU A C 1
ATOM 682 O O . LEU A 1 87 ? -45.625 -4.380 42.982 1.00 75.62 87 LEU A O 1
ATOM 686 N N . PRO A 1 88 ? -46.646 -2.570 43.883 1.00 73.62 88 PRO A N 1
ATOM 687 C CA . PRO A 1 88 ? -46.397 -2.988 45.254 1.00 73.62 88 PRO A CA 1
ATOM 688 C C . PRO A 1 88 ? -47.080 -4.344 45.510 1.00 73.62 88 PRO A C 1
ATOM 690 O O . PRO A 1 88 ? -48.158 -4.589 44.957 1.00 73.62 88 PRO A O 1
ATOM 693 N N . PRO A 1 89 ? -46.465 -5.242 46.303 1.00 74.12 89 PRO A N 1
ATOM 694 C CA . PRO A 1 89 ? -47.056 -6.535 46.627 1.00 74.12 89 PRO A CA 1
ATOM 695 C C . PRO A 1 89 ? -48.477 -6.345 47.160 1.00 74.12 89 PRO A C 1
ATOM 697 O O . PRO A 1 89 ? -48.688 -5.587 48.106 1.00 74.12 89 PRO A O 1
ATOM 700 N N . THR A 1 90 ? -49.459 -7.000 46.542 1.00 73.50 90 THR A N 1
ATOM 701 C CA . THR A 1 90 ? -50.810 -7.047 47.101 1.00 73.50 90 THR A CA 1
ATOM 702 C C . THR A 1 90 ? -50.781 -8.028 48.263 1.00 73.50 90 THR A C 1
ATOM 704 O O . THR A 1 90 ? -50.440 -9.196 48.081 1.00 73.50 90 THR A O 1
ATOM 707 N N . ASP A 1 91 ? -51.063 -7.525 49.460 1.00 70.81 91 ASP A N 1
ATOM 708 C CA . ASP A 1 91 ? -51.118 -8.325 50.676 1.00 70.81 91 ASP A CA 1
ATOM 709 C C . ASP A 1 91 ? -52.236 -9.376 50.517 1.00 70.81 91 ASP A C 1
ATOM 711 O O . ASP A 1 91 ? -53.379 -8.995 50.251 1.00 70.81 91 ASP A O 1
ATOM 715 N N . PRO A 1 92 ? -51.956 -10.689 50.628 1.00 69.69 92 PRO A N 1
ATOM 716 C CA . PRO A 1 92 ? -52.963 -11.739 50.447 1.00 69.69 92 PRO A CA 1
ATOM 717 C C . PRO A 1 92 ? -53.970 -11.828 51.611 1.00 69.69 92 PRO A C 1
ATOM 719 O O . PRO A 1 92 ? -54.678 -12.824 51.734 1.00 69.69 92 PRO A O 1
ATOM 722 N N . SER A 1 93 ? -54.013 -10.824 52.489 1.00 64.88 93 SER A N 1
ATOM 723 C CA . SER A 1 93 ? -54.759 -10.822 53.749 1.00 64.88 93 SER A CA 1
ATOM 724 C C . SER A 1 93 ? -56.109 -10.081 53.718 1.00 64.88 93 SER A C 1
ATOM 726 O O . SER A 1 93 ? -56.662 -9.828 54.787 1.00 64.88 93 SER A O 1
ATOM 728 N N . ASN A 1 94 ? -56.683 -9.787 52.541 1.00 50.66 94 ASN A N 1
ATOM 729 C CA . ASN A 1 94 ? -58.069 -9.294 52.405 1.00 50.66 94 ASN A CA 1
ATOM 730 C C . ASN A 1 94 ? -58.873 -10.056 51.350 1.00 50.66 94 ASN A C 1
ATOM 732 O O . ASN A 1 94 ? -58.474 -10.011 50.165 1.00 50.66 94 ASN A O 1
#

Sequence (94 aa):
MLPRFSFRFLFGVTFVFALLGAMVQAAYAGYIIAISLLMMLGSVLSFFLVGYLFFLVQWIMAGLRPRRDLAEPGSPFADGQLPPQILPPTDPSN

Radius of gyration: 30.9 Å; chains: 1; bounding box: 71×32×76 Å

Foldseek 3Di:
DDDDDDPVNVVVVVVVVVVLVVLVVVVVVVPPVSVVVCVVVVVVVVVVVVVVVVVVVVVVVVVPDPPPVQDDVQPCPPPPDHHPDPDDDDDPPD

Secondary structure (DSSP, 8-state):
------HHHHHHHHHHHHHHHHHHHHHHTT-HHHHHHHHHHHHHHHHHHHHHHHHHHHHHHHHHS--TTS--TT-TT-TTPPPP--SPPPPTT-

pLDDT: mean 85.24, std 14.56, range [50.66, 98.44]